Protein AF-E2BNR8-F1 (afdb_monomer_lite)

pLDDT: mean 92.3, std 5.39, range [67.81, 97.19]

Organism: Harpegnathos saltator (NCBI:txid610380)

Foldseek 3Di:
DEWEWEWDDPDPPALKIKIFIWDDDPPDPPDDIDGPDIDIDSHDDQAVCVVCVVVCVVLVVQQVVQHDDDPNDHDGDDHDYYDYDPVVVVRD

Radius of gyration: 14.99 Å; chains: 1; bounding box: 33×26×42 Å

Sequence (92 aa):
IDINTDGCSLDKSSTIQIWPIQCRLVNMRNIKPIVVGIYKGAHKPNDPVAFFEKLIADVTALISKGGVYFRVSLLPIKLRSFITDAPARAFI

Structure (mmCIF, N/CA/C/O backbone):
data_AF-E2BNR8-F1
#
_entry.id   AF-E2BNR8-F1
#
loop_
_atom_site.group_PDB
_atom_site.id
_atom_site.type_symbol
_atom_site.label_atom_id
_atom_site.label_alt_id
_atom_site.label_comp_id
_atom_site.label_asym_id
_atom_site.label_entity_id
_atom_site.label_seq_id
_atom_site.pdbx_PDB_ins_code
_atom_site.Cartn_x
_atom_site.Cartn_y
_atom_site.Cartn_z
_atom_site.occupancy
_atom_site.B_iso_or_equiv
_atom_site.auth_seq_id
_atom_site.auth_comp_id
_atom_site.auth_asym_id
_atom_site.auth_atom_id
_atom_site.pdbx_PDB_model_num
ATOM 1 N N . ILE A 1 1 ? -7.406 -1.617 8.681 1.00 93.81 1 ILE A N 1
ATOM 2 C CA . ILE A 1 1 ? -7.203 -1.425 7.231 1.00 93.81 1 ILE A CA 1
ATOM 3 C C . ILE A 1 1 ? -6.157 -2.427 6.784 1.00 93.81 1 ILE A C 1
ATOM 5 O O . ILE A 1 1 ? -5.134 -2.542 7.454 1.00 93.81 1 ILE A O 1
ATOM 9 N N . ASP A 1 2 ? -6.448 -3.173 5.723 1.00 96.06 2 ASP A N 1
ATOM 10 C CA . ASP A 1 2 ? -5.425 -3.939 5.004 1.00 96.06 2 ASP A CA 1
ATOM 11 C C . ASP A 1 2 ? -4.905 -3.083 3.851 1.00 96.06 2 ASP A C 1
ATOM 13 O O . ASP A 1 2 ? -5.710 -2.400 3.214 1.00 96.06 2 ASP A O 1
ATOM 17 N N . ILE A 1 3 ? -3.604 -3.133 3.587 1.00 96.44 3 ILE A N 1
ATOM 18 C CA . ILE A 1 3 ? -2.954 -2.482 2.446 1.00 96.44 3 ILE A CA 1
ATOM 19 C C . ILE A 1 3 ? -2.468 -3.573 1.492 1.00 96.44 3 ILE A C 1
ATOM 21 O O . ILE A 1 3 ? -2.028 -4.628 1.946 1.00 96.44 3 ILE A O 1
ATOM 25 N N . ASN A 1 4 ? -2.575 -3.324 0.191 1.00 95.56 4 ASN A N 1
ATOM 26 C CA . ASN A 1 4 ? -2.053 -4.189 -0.857 1.00 95.56 4 ASN A CA 1
ATOM 27 C C . ASN A 1 4 ? -1.329 -3.379 -1.932 1.00 95.56 4 ASN A C 1
ATOM 29 O O . ASN A 1 4 ? -1.743 -2.264 -2.244 1.00 95.56 4 ASN A O 1
ATOM 33 N N . THR A 1 5 ? -0.283 -3.960 -2.511 1.00 95.75 5 THR A N 1
ATOM 34 C CA . THR A 1 5 ? 0.315 -3.486 -3.762 1.00 95.75 5 THR A CA 1
ATOM 35 C C . THR A 1 5 ? 0.694 -4.679 -4.628 1.00 95.75 5 THR A C 1
ATOM 37 O O . THR A 1 5 ? 1.052 -5.742 -4.113 1.00 95.75 5 THR A O 1
ATOM 40 N N . ASP A 1 6 ? 0.601 -4.482 -5.935 1.00 91.75 6 ASP A N 1
ATOM 41 C CA . ASP A 1 6 ? 0.911 -5.472 -6.958 1.00 91.75 6 ASP A CA 1
ATOM 42 C C . ASP A 1 6 ? 1.439 -4.750 -8.206 1.00 91.75 6 ASP A C 1
ATOM 44 O O . ASP A 1 6 ? 1.187 -3.557 -8.391 1.00 91.75 6 ASP A O 1
ATOM 48 N N . GLY A 1 7 ? 2.181 -5.453 -9.055 1.00 87.38 7 GLY A N 1
ATOM 49 C CA . GLY A 1 7 ? 2.697 -4.935 -10.312 1.00 87.38 7 GLY A CA 1
ATOM 50 C C . GLY A 1 7 ? 1.947 -5.502 -11.507 1.00 87.38 7 GLY A C 1
ATOM 51 O O . GLY A 1 7 ? 1.885 -6.712 -11.695 1.00 87.38 7 GLY A O 1
ATOM 52 N N . CYS A 1 8 ? 1.443 -4.630 -12.380 1.00 84.06 8 CYS A N 1
ATOM 53 C CA . CYS A 1 8 ? 0.806 -5.039 -13.627 1.00 84.06 8 CYS A CA 1
ATOM 54 C C . CYS A 1 8 ? 1.380 -4.270 -14.824 1.00 84.06 8 CYS A C 1
ATOM 56 O O . CYS A 1 8 ? 1.696 -3.084 -14.736 1.00 84.06 8 CYS A O 1
ATOM 58 N N . SER A 1 9 ? 1.503 -4.949 -15.963 1.00 83.38 9 SER A N 1
ATOM 59 C CA . SER A 1 9 ? 1.777 -4.293 -17.247 1.00 83.38 9 SER A CA 1
ATOM 60 C C . SER A 1 9 ? 0.449 -3.886 -17.877 1.00 83.38 9 SER A C 1
ATOM 62 O O . SER A 1 9 ? -0.476 -4.697 -17.915 1.00 83.38 9 SER A O 1
ATOM 64 N N . LEU A 1 10 ? 0.338 -2.642 -18.355 1.00 79.75 10 LEU A N 1
ATOM 65 C CA . LEU A 1 10 ? -0.931 -2.124 -18.887 1.00 79.75 10 LEU A CA 1
ATOM 66 C C . LEU A 1 10 ? -1.427 -2.930 -20.103 1.00 79.75 10 LEU A C 1
ATOM 68 O O . LEU A 1 10 ? -2.625 -3.166 -20.241 1.00 79.75 10 LEU A O 1
ATOM 72 N N . ASP A 1 11 ? -0.508 -3.396 -20.946 1.00 76.00 11 ASP A N 1
ATOM 73 C CA . ASP A 1 11 ? -0.779 -4.328 -22.038 1.00 76.00 11 ASP A CA 1
ATOM 74 C C . ASP A 1 11 ? 0.461 -5.175 -22.353 1.00 76.00 11 ASP A C 1
ATOM 76 O O . ASP A 1 11 ? 1.570 -4.883 -21.907 1.00 76.00 11 ASP A O 1
ATOM 80 N N . LYS A 1 12 ? 0.261 -6.250 -23.126 1.00 67.81 12 LYS A N 1
ATOM 81 C CA . LYS A 1 12 ? 1.297 -7.250 -23.444 1.00 67.81 12 LYS A CA 1
ATOM 82 C C . LYS A 1 12 ? 2.496 -6.679 -24.209 1.00 67.81 12 LYS A C 1
ATOM 84 O O . LYS A 1 12 ? 3.557 -7.293 -24.195 1.00 67.81 12 LYS A O 1
ATOM 89 N N . SER A 1 13 ? 2.311 -5.555 -24.896 1.00 73.12 13 SER A N 1
ATOM 90 C CA . SER A 1 13 ? 3.315 -4.903 -25.743 1.00 73.12 13 SER A CA 1
ATOM 91 C C . SER A 1 13 ? 3.888 -3.626 -25.133 1.00 73.12 13 SER A C 1
ATOM 93 O O . SER A 1 13 ? 4.808 -3.039 -25.702 1.00 73.12 13 SER A O 1
ATOM 95 N N . SER A 1 14 ? 3.359 -3.177 -23.997 1.00 71.38 14 SER A N 1
ATOM 96 C CA . SER A 1 14 ? 3.704 -1.882 -23.432 1.00 71.38 14 SER A CA 1
ATOM 97 C C . SER A 1 14 ? 4.794 -1.974 -22.393 1.00 71.38 14 SER A C 1
ATOM 99 O O . SER A 1 14 ? 4.831 -2.851 -21.533 1.00 71.38 14 SER A O 1
ATOM 101 N N . THR A 1 15 ? 5.669 -0.981 -22.454 1.00 83.81 15 THR A N 1
ATOM 102 C CA . THR A 1 15 ? 6.677 -0.717 -21.435 1.00 83.81 15 THR A CA 1
ATOM 103 C C . THR A 1 15 ? 6.067 -0.076 -20.187 1.00 83.81 15 THR A C 1
ATOM 105 O O . THR A 1 15 ? 6.746 0.055 -19.176 1.00 83.81 15 THR A O 1
ATOM 108 N N . ILE A 1 16 ? 4.785 0.307 -20.204 1.00 89.75 16 ILE A N 1
ATOM 109 C CA . ILE A 1 16 ? 4.139 0.970 -19.072 1.00 89.75 16 ILE A CA 1
ATOM 110 C C . ILE A 1 16 ? 3.793 -0.054 -17.988 1.00 89.75 16 ILE A C 1
ATOM 112 O O . ILE A 1 16 ? 2.897 -0.889 -18.132 1.00 89.75 16 ILE A O 1
ATOM 116 N N . GLN A 1 17 ? 4.480 0.084 -16.863 1.00 91.31 17 GLN A N 1
ATOM 117 C CA . GLN A 1 17 ? 4.196 -0.586 -15.606 1.00 91.31 17 GLN A CA 1
ATOM 118 C C . GLN A 1 17 ? 3.248 0.269 -14.766 1.00 91.31 17 GLN A C 1
ATOM 120 O O . GLN A 1 17 ? 3.446 1.478 -14.612 1.00 91.31 17 GLN A O 1
ATOM 125 N N . ILE A 1 18 ? 2.232 -0.377 -14.200 1.00 93.12 18 ILE A N 1
ATOM 126 C CA . ILE A 1 18 ? 1.259 0.217 -13.290 1.00 93.12 18 ILE A CA 1
ATOM 127 C C . ILE A 1 18 ? 1.261 -0.578 -11.995 1.00 93.12 18 ILE A C 1
ATOM 129 O O . ILE A 1 18 ? 1.090 -1.794 -12.003 1.00 93.12 18 ILE A O 1
ATOM 133 N N . TRP A 1 19 ? 1.450 0.123 -10.883 1.00 94.38 19 TRP A N 1
ATOM 134 C CA . TRP A 1 19 ? 1.471 -0.478 -9.554 1.00 94.38 19 TRP A CA 1
ATOM 135 C C . TRP A 1 19 ? 0.452 0.244 -8.670 1.00 94.38 19 TRP A C 1
ATOM 137 O O . TRP A 1 19 ? 0.718 1.366 -8.220 1.00 94.38 19 TRP A O 1
ATOM 147 N N . PRO A 1 20 ? -0.758 -0.316 -8.486 1.00 95.56 20 PRO A N 1
ATOM 148 C CA .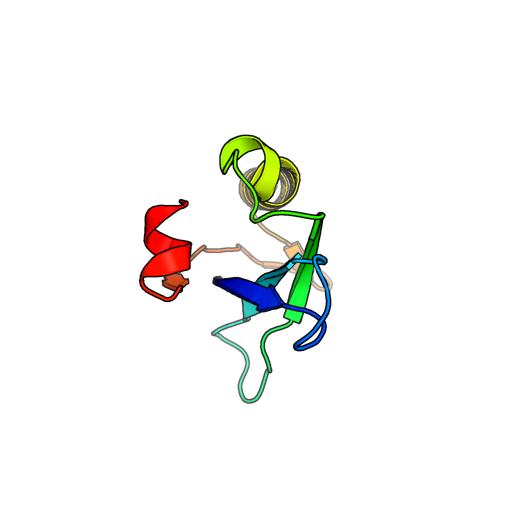 PRO A 1 20 ? -1.757 0.277 -7.614 1.00 95.56 20 PRO A CA 1
ATOM 149 C C . PRO A 1 20 ? -1.438 0.003 -6.143 1.00 95.56 20 PRO A C 1
ATOM 151 O O . PRO A 1 20 ? -1.198 -1.130 -5.741 1.00 95.56 20 PRO A O 1
ATOM 154 N N . ILE A 1 21 ? -1.562 1.037 -5.321 1.00 96.69 21 ILE A N 1
ATOM 155 C CA . ILE A 1 21 ? -1.668 0.921 -3.871 1.00 96.69 21 ILE A CA 1
ATOM 156 C C . ILE A 1 21 ? -3.155 0.842 -3.544 1.00 96.69 21 ILE A C 1
ATOM 158 O O . ILE A 1 21 ? -3.934 1.745 -3.868 1.00 96.69 21 ILE A O 1
ATOM 162 N N . GLN A 1 22 ? -3.560 -0.245 -2.906 1.00 96.38 22 GLN A N 1
ATOM 163 C CA . GLN A 1 22 ? -4.945 -0.537 -2.573 1.00 96.38 22 GLN A CA 1
ATOM 164 C C . GLN A 1 22 ? -5.126 -0.654 -1.066 1.00 96.38 22 GLN A C 1
ATOM 166 O O . GLN A 1 22 ? -4.226 -1.086 -0.347 1.00 96.38 22 GLN A O 1
ATOM 171 N N . CYS A 1 23 ? -6.319 -0.329 -0.579 1.00 95.75 23 CYS A N 1
ATOM 172 C CA . CYS A 1 23 ? -6.689 -0.558 0.807 1.00 95.75 23 CYS A CA 1
ATOM 173 C C . CYS A 1 23 ? -8.068 -1.212 0.937 1.00 95.75 23 CYS A C 1
ATOM 175 O O . CYS A 1 23 ? -8.935 -1.076 0.073 1.00 95.75 23 CYS A O 1
ATOM 177 N N . ARG A 1 24 ? -8.289 -1.939 2.035 1.00 95.31 24 ARG A N 1
ATOM 178 C CA . ARG A 1 24 ? -9.589 -2.536 2.369 1.00 95.31 24 ARG A CA 1
ATOM 179 C C . ARG A 1 24 ? -9.990 -2.235 3.809 1.00 95.31 24 ARG A C 1
ATOM 181 O O . ARG A 1 24 ? -9.207 -2.417 4.749 1.00 95.31 24 ARG A O 1
ATOM 188 N N . LEU A 1 25 ? -11.252 -1.842 3.985 1.00 93.50 25 LEU A N 1
ATOM 189 C CA . LEU A 1 25 ? -11.894 -1.686 5.289 1.00 93.50 25 LEU A CA 1
ATOM 190 C C . LEU A 1 25 ? -12.408 -3.040 5.781 1.00 93.50 25 LEU A C 1
ATOM 192 O O . LEU A 1 25 ? -13.435 -3.545 5.346 1.00 93.50 25 LEU A O 1
ATOM 196 N N . VAL A 1 26 ? -11.652 -3.644 6.690 1.00 92.00 26 VAL A N 1
ATOM 197 C CA . VAL A 1 26 ? -11.830 -5.040 7.124 1.00 92.00 26 VAL A CA 1
ATOM 198 C C . VAL A 1 26 ? -13.065 -5.268 7.992 1.00 92.00 26 VAL A C 1
ATOM 200 O O . VAL A 1 26 ? -13.526 -6.395 8.126 1.00 92.00 26 VAL A O 1
ATOM 203 N N . ASN A 1 27 ? -13.580 -4.199 8.594 1.00 90.75 27 ASN A N 1
ATOM 204 C CA . ASN A 1 27 ? -14.781 -4.185 9.422 1.00 90.75 27 ASN A CA 1
ATOM 205 C C . ASN A 1 27 ? -16.068 -3.969 8.608 1.00 90.75 27 ASN A C 1
ATOM 207 O O . ASN A 1 27 ? -17.153 -3.991 9.179 1.00 90.75 27 ASN A O 1
ATOM 211 N N . MET A 1 28 ? -15.962 -3.767 7.292 1.00 89.56 28 MET A N 1
ATOM 212 C CA . MET A 1 28 ? -17.096 -3.587 6.388 1.00 89.56 28 MET A CA 1
ATOM 213 C C . MET A 1 28 ? -17.261 -4.845 5.535 1.00 89.56 28 MET A C 1
ATOM 215 O O . MET A 1 28 ? -16.332 -5.275 4.849 1.00 89.56 28 MET A O 1
ATOM 219 N N . ARG A 1 29 ? -18.453 -5.450 5.561 1.00 89.56 29 ARG A N 1
ATOM 220 C CA . ARG A 1 29 ? -18.760 -6.603 4.703 1.00 89.56 29 ARG A CA 1
ATOM 221 C C . ARG A 1 29 ? -18.902 -6.151 3.248 1.00 89.56 29 ARG A C 1
ATOM 223 O O . ARG A 1 29 ? -19.357 -5.043 2.982 1.00 89.56 29 ARG A O 1
ATOM 230 N N . ASN A 1 30 ? -18.512 -7.022 2.320 1.00 88.56 30 ASN A N 1
ATOM 231 C CA . ASN A 1 30 ? -18.685 -6.855 0.871 1.00 88.56 30 ASN A CA 1
ATOM 232 C C . ASN A 1 30 ? -18.000 -5.615 0.256 1.00 88.56 30 ASN A C 1
ATOM 234 O O . ASN A 1 30 ? -18.286 -5.267 -0.889 1.00 88.56 30 ASN A O 1
ATOM 238 N N . ILE A 1 31 ? -17.058 -4.978 0.961 1.00 91.88 31 ILE A N 1
ATOM 239 C CA . ILE A 1 31 ? -16.217 -3.930 0.375 1.00 91.88 31 ILE A CA 1
ATOM 240 C C . ILE A 1 31 ? -15.102 -4.556 -0.464 1.00 91.88 31 ILE A C 1
ATOM 242 O O . ILE A 1 31 ? -14.304 -5.366 0.019 1.00 91.88 31 ILE A O 1
ATOM 246 N N . LYS A 1 32 ? -15.034 -4.136 -1.730 1.00 92.56 32 LYS A N 1
ATOM 247 C CA . LYS A 1 32 ? -13.895 -4.406 -2.611 1.00 92.56 32 LYS A CA 1
ATOM 248 C C . LYS A 1 32 ? -12.704 -3.521 -2.213 1.00 92.56 32 LYS A C 1
ATOM 250 O O . LYS A 1 32 ? -12.927 -2.423 -1.702 1.00 92.56 32 LYS A O 1
ATOM 255 N N . PRO A 1 33 ? -11.455 -3.964 -2.442 1.00 93.31 33 PRO A N 1
ATOM 256 C CA . PRO A 1 33 ? -10.293 -3.095 -2.295 1.00 93.31 33 PRO A CA 1
ATOM 257 C C . PRO A 1 33 ? -10.463 -1.793 -3.088 1.00 93.31 33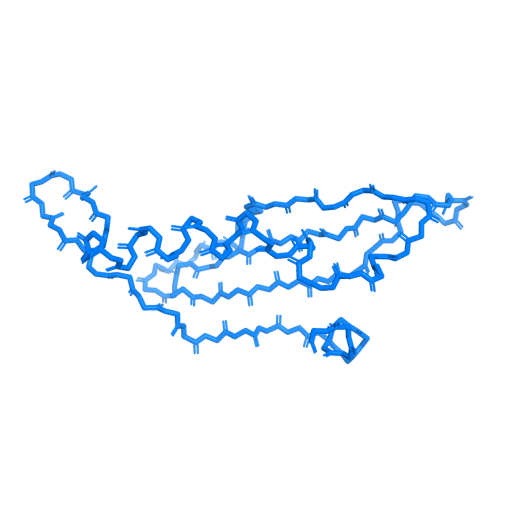 PRO A C 1
ATOM 259 O O . PRO A 1 33 ? -10.964 -1.806 -4.213 1.00 93.31 33 PRO A O 1
ATOM 262 N N . ILE A 1 34 ? -10.053 -0.682 -2.486 1.00 94.62 34 ILE A N 1
ATOM 263 C CA . ILE A 1 34 ? -10.134 0.666 -3.047 1.00 94.62 34 ILE A CA 1
ATOM 264 C C . ILE A 1 34 ? -8.723 1.087 -3.433 1.00 94.62 34 ILE A C 1
ATOM 266 O O . ILE A 1 34 ? -7.798 0.930 -2.639 1.00 94.62 34 ILE A O 1
ATOM 270 N N . VAL A 1 35 ? -8.550 1.620 -4.640 1.00 95.38 35 VAL A N 1
ATOM 271 C CA . VAL A 1 35 ? -7.267 2.186 -5.070 1.00 95.38 35 VAL A CA 1
ATOM 272 C C . VAL A 1 35 ? -7.082 3.545 -4.399 1.00 95.38 35 VAL A C 1
ATOM 274 O O . VAL A 1 35 ? -7.923 4.427 -4.554 1.00 95.38 35 VAL A O 1
ATOM 277 N N . VAL A 1 36 ? -5.991 3.702 -3.654 1.00 95.62 36 VAL A N 1
ATOM 278 C CA . VAL A 1 36 ? -5.630 4.944 -2.945 1.00 95.62 36 VAL A CA 1
ATOM 279 C C . VAL A 1 36 ? -4.393 5.619 -3.532 1.00 95.62 36 VAL A C 1
ATOM 281 O O . VAL A 1 36 ? -4.127 6.780 -3.245 1.00 95.62 36 VAL A O 1
ATOM 284 N N . GLY A 1 37 ? -3.656 4.915 -4.389 1.00 96.00 37 GLY A N 1
ATOM 285 C CA . GLY A 1 37 ? -2.528 5.457 -5.134 1.00 96.00 37 GLY A CA 1
ATOM 286 C C . GLY A 1 37 ? -2.232 4.603 -6.357 1.00 96.00 37 GLY A C 1
ATOM 287 O O . GLY A 1 37 ? -2.565 3.420 -6.392 1.00 96.00 37 GLY A O 1
ATOM 288 N N . ILE A 1 38 ? -1.626 5.205 -7.376 1.00 94.62 38 ILE A N 1
ATOM 289 C CA . ILE A 1 38 ? -1.171 4.501 -8.575 1.00 94.62 38 ILE A CA 1
ATOM 290 C C . ILE A 1 38 ? 0.202 5.045 -8.944 1.00 94.62 38 ILE A C 1
ATOM 292 O O . ILE A 1 38 ? 0.353 6.241 -9.191 1.00 94.62 38 ILE A O 1
ATOM 296 N N . TYR A 1 39 ? 1.182 4.156 -9.035 1.00 94.94 39 TYR A N 1
ATOM 297 C CA . TYR A 1 39 ? 2.418 4.427 -9.753 1.00 94.94 39 TYR A CA 1
ATOM 298 C C . TYR A 1 39 ? 2.248 4.069 -11.229 1.00 94.94 39 TYR A C 1
ATOM 300 O O . TYR A 1 39 ? 1.643 3.048 -11.564 1.00 94.94 39 TYR A O 1
ATOM 308 N N . LYS A 1 40 ? 2.830 4.893 -12.101 1.00 93.69 40 LYS A N 1
ATOM 309 C CA . LYS A 1 40 ? 2.954 4.654 -13.539 1.00 93.69 40 LYS A CA 1
ATOM 310 C C . LYS A 1 40 ? 4.389 4.968 -13.952 1.00 93.69 40 LYS A C 1
ATOM 312 O O . LYS A 1 40 ? 4.848 6.086 -13.731 1.00 93.69 40 LYS A O 1
ATOM 317 N N . GLY A 1 41 ? 5.056 4.033 -14.6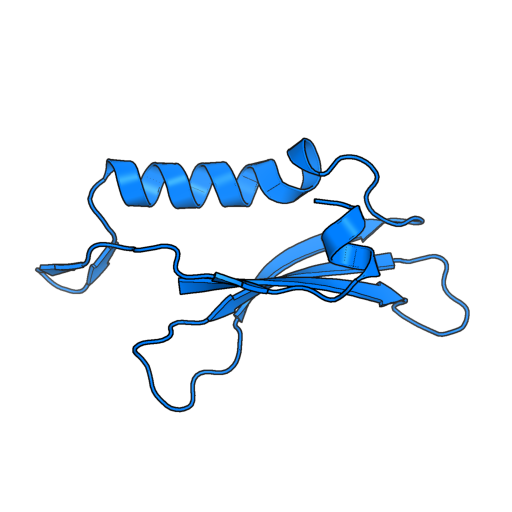19 1.00 92.88 41 GLY A N 1
ATOM 318 C CA . GLY A 1 41 ? 6.410 4.238 -15.133 1.00 92.88 41 GLY A CA 1
ATOM 319 C C . GLY A 1 41 ? 6.739 3.319 -16.302 1.00 92.88 41 GLY A C 1
ATOM 320 O O . GLY A 1 41 ? 5.995 2.390 -16.588 1.00 92.88 41 GLY A O 1
ATOM 321 N N . ALA A 1 42 ? 7.856 3.575 -16.984 1.00 90.62 42 ALA A N 1
ATOM 322 C CA . ALA A 1 42 ? 8.381 2.677 -18.023 1.00 90.62 42 ALA A CA 1
ATOM 323 C C . ALA A 1 42 ? 9.030 1.402 -17.441 1.00 90.62 42 ALA A C 1
ATOM 325 O O . ALA A 1 42 ? 9.343 0.454 -18.156 1.00 90.62 42 ALA A O 1
ATOM 326 N N . HIS A 1 43 ? 9.259 1.392 -16.129 1.00 89.62 43 HIS A N 1
ATOM 327 C CA . HIS A 1 43 ? 9.838 0.286 -15.383 1.00 89.62 43 HIS A CA 1
ATOM 328 C C . HIS A 1 43 ? 9.074 0.104 -14.077 1.00 89.62 43 HIS A C 1
ATOM 330 O O . HIS A 1 43 ? 8.239 0.930 -13.710 1.00 89.62 43 HIS A O 1
ATOM 336 N N . LYS A 1 44 ? 9.355 -0.998 -13.382 1.00 90.69 44 LYS A N 1
ATOM 337 C CA . LYS A 1 44 ? 8.874 -1.211 -12.015 1.00 90.69 44 LYS A CA 1
ATOM 338 C C . LYS A 1 44 ? 9.407 -0.085 -11.116 1.00 90.69 44 LYS A C 1
ATOM 340 O O . LYS A 1 44 ? 10.496 0.426 -11.399 1.00 90.69 44 LYS A O 1
ATOM 345 N N . PRO A 1 45 ? 8.679 0.299 -10.055 1.00 93.50 45 PRO A N 1
ATOM 346 C CA . PRO A 1 45 ? 9.225 1.228 -9.081 1.00 93.50 45 PRO A CA 1
ATOM 347 C C . PRO A 1 45 ? 10.528 0.648 -8.513 1.00 93.50 45 PRO A C 1
ATOM 349 O O . PRO A 1 45 ? 10.650 -0.560 -8.314 1.00 93.50 45 PRO A O 1
ATOM 352 N N . ASN A 1 46 ? 11.524 1.509 -8.331 1.00 94.31 46 ASN A N 1
ATOM 353 C CA . ASN A 1 46 ? 12.867 1.138 -7.879 1.00 94.31 46 ASN A CA 1
ATOM 354 C C . ASN A 1 46 ? 13.175 1.640 -6.464 1.00 94.31 46 ASN A C 1
ATOM 356 O O . ASN A 1 46 ? 14.121 1.163 -5.849 1.00 94.31 46 ASN A O 1
ATOM 360 N N . ASP A 1 47 ? 12.375 2.578 -5.962 1.00 95.81 47 ASP A N 1
ATOM 361 C CA . ASP A 1 47 ? 12.495 3.143 -4.627 1.00 95.81 47 ASP A CA 1
ATOM 362 C C . ASP A 1 47 ? 11.175 2.941 -3.857 1.00 95.81 47 ASP A C 1
ATOM 364 O O . ASP A 1 47 ? 10.177 3.604 -4.171 1.00 95.81 47 ASP A O 1
ATOM 368 N N . PRO A 1 48 ? 11.134 2.026 -2.868 1.00 94.50 48 PRO A N 1
ATOM 369 C CA . PRO A 1 48 ? 9.945 1.807 -2.051 1.00 94.50 48 PRO A CA 1
ATOM 370 C C . PRO A 1 48 ? 9.612 3.009 -1.164 1.00 94.50 48 PRO A C 1
ATOM 372 O O . PRO A 1 48 ? 8.434 3.260 -0.905 1.00 94.50 48 PRO A O 1
ATOM 375 N N . VAL A 1 49 ? 10.604 3.797 -0.740 1.00 95.69 49 VAL A N 1
ATOM 376 C CA . VAL A 1 49 ? 10.376 4.974 0.106 1.00 95.69 49 VAL A CA 1
ATOM 377 C C . VAL A 1 49 ? 9.602 6.023 -0.681 1.00 95.69 49 VAL A C 1
ATOM 379 O O . VAL A 1 49 ? 8.531 6.444 -0.245 1.00 95.69 49 VAL A O 1
ATOM 382 N N . ALA A 1 50 ? 10.080 6.373 -1.878 1.00 96.31 50 ALA A N 1
ATOM 383 C CA . ALA A 1 50 ? 9.373 7.297 -2.763 1.00 96.31 50 ALA A CA 1
ATOM 384 C C . ALA A 1 50 ? 8.002 6.749 -3.198 1.00 96.31 50 ALA A C 1
ATOM 386 O O . ALA A 1 50 ? 7.027 7.496 -3.290 1.00 96.31 50 ALA A O 1
ATOM 387 N N . PHE A 1 51 ? 7.897 5.437 -3.435 1.00 96.69 51 PHE A N 1
ATOM 388 C CA . PHE A 1 51 ? 6.640 4.797 -3.825 1.00 96.69 51 PHE A CA 1
ATOM 389 C C . PHE A 1 51 ? 5.551 4.915 -2.745 1.00 96.69 51 PHE A C 1
ATOM 391 O O . PHE A 1 51 ? 4.392 5.182 -3.071 1.00 96.69 51 PHE A O 1
ATOM 398 N N . PHE A 1 52 ? 5.904 4.743 -1.465 1.00 96.44 52 PHE A N 1
ATOM 399 C CA . PHE A 1 52 ? 4.952 4.795 -0.349 1.00 96.44 52 PHE A CA 1
ATOM 400 C C . PHE A 1 52 ? 4.873 6.145 0.366 1.00 96.44 52 PHE A C 1
ATOM 402 O O . PHE A 1 52 ? 4.026 6.286 1.247 1.00 96.44 52 PHE A O 1
ATOM 409 N N . GLU A 1 53 ? 5.685 7.139 0.001 1.00 96.75 53 GLU A N 1
ATOM 410 C CA . GLU A 1 53 ? 5.813 8.415 0.721 1.00 96.75 53 GLU A CA 1
ATOM 411 C C . GLU A 1 53 ? 4.454 9.053 1.047 1.00 96.75 53 GLU A C 1
ATOM 413 O O . GLU A 1 53 ? 4.141 9.312 2.212 1.00 96.75 53 GLU A O 1
ATOM 418 N N . LYS A 1 54 ? 3.598 9.232 0.032 1.00 96.31 54 LYS A N 1
ATOM 419 C CA . LYS A 1 54 ? 2.265 9.831 0.215 1.00 96.31 54 LYS A CA 1
ATOM 420 C C . LYS A 1 54 ? 1.366 8.992 1.122 1.00 96.31 54 LYS A C 1
ATOM 422 O O . LYS A 1 54 ? 0.697 9.539 1.992 1.00 96.31 54 LYS A O 1
ATOM 427 N N . LEU A 1 55 ? 1.383 7.667 0.959 1.00 95.88 55 LEU A N 1
ATOM 428 C CA . LEU A 1 55 ? 0.594 6.756 1.791 1.00 95.88 55 LEU A CA 1
ATOM 429 C C . LEU A 1 55 ? 1.036 6.826 3.257 1.00 95.88 55 LEU A C 1
ATOM 431 O O . LEU A 1 55 ? 0.194 6.884 4.152 1.00 95.88 55 LEU A O 1
ATOM 435 N N . ILE A 1 56 ? 2.348 6.821 3.502 1.00 95.81 56 ILE A N 1
ATOM 436 C CA . ILE A 1 56 ? 2.922 6.918 4.845 1.00 95.81 56 ILE A CA 1
ATOM 437 C C . ILE A 1 56 ? 2.549 8.261 5.471 1.00 95.81 56 ILE A C 1
ATOM 439 O O . ILE A 1 56 ? 2.116 8.278 6.623 1.00 95.81 56 ILE A O 1
ATOM 443 N N . ALA A 1 57 ? 2.657 9.362 4.724 1.00 97.19 57 ALA A N 1
ATOM 444 C CA . ALA A 1 57 ? 2.282 10.689 5.200 1.00 97.19 57 ALA A CA 1
ATOM 445 C C . ALA A 1 57 ? 0.797 10.753 5.599 1.00 97.19 57 ALA A C 1
ATOM 447 O O . ALA A 1 57 ? 0.480 11.165 6.718 1.00 97.19 57 ALA A O 1
ATOM 448 N N . ASP A 1 58 ? -0.103 10.271 4.737 1.00 95.12 58 ASP A N 1
ATOM 449 C CA . ASP A 1 58 ? -1.546 10.271 4.989 1.00 95.12 58 ASP A CA 1
ATOM 450 C C . ASP A 1 58 ? -1.911 9.406 6.202 1.00 95.12 58 ASP A C 1
ATOM 452 O O . ASP A 1 58 ? -2.616 9.847 7.112 1.00 95.12 5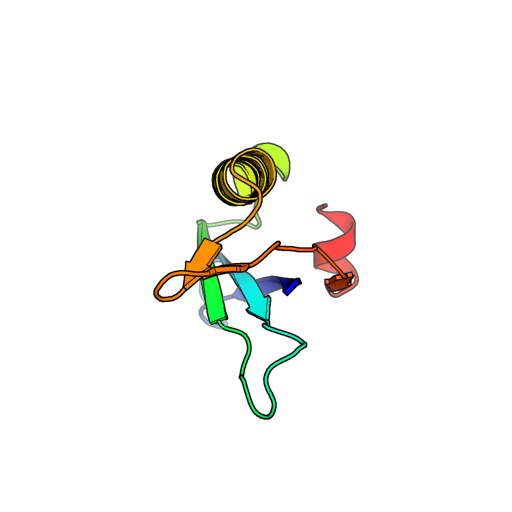8 ASP A O 1
ATOM 456 N N . VAL A 1 59 ? -1.398 8.174 6.260 1.00 94.69 59 VAL A N 1
ATOM 457 C CA . VAL A 1 59 ? -1.678 7.248 7.365 1.00 94.69 59 VAL A CA 1
ATOM 458 C C . VAL A 1 59 ? -1.107 7.770 8.682 1.00 94.69 59 VAL A C 1
ATOM 460 O O . VAL A 1 59 ? -1.793 7.719 9.703 1.00 94.69 59 VAL A O 1
ATOM 463 N N . THR A 1 60 ? 0.111 8.313 8.670 1.00 95.50 60 THR A N 1
ATOM 464 C CA . THR A 1 60 ? 0.732 8.906 9.861 1.00 95.50 60 THR A CA 1
ATOM 465 C C . THR A 1 60 ? -0.076 10.099 10.349 1.00 95.50 60 THR A C 1
ATOM 467 O O . THR A 1 60 ? -0.371 10.189 11.537 1.00 95.50 60 THR A O 1
ATOM 470 N N . ALA A 1 61 ? -0.517 10.982 9.449 1.00 96.12 61 ALA A N 1
ATOM 471 C CA . ALA A 1 61 ? -1.356 12.117 9.816 1.00 96.12 61 ALA A CA 1
ATOM 472 C C . ALA A 1 61 ? -2.685 11.672 10.447 1.00 96.12 61 ALA A C 1
ATOM 474 O O . ALA A 1 61 ? -3.134 12.272 11.424 1.00 96.12 61 ALA A O 1
ATOM 475 N N . LEU A 1 62 ? -3.307 10.615 9.919 1.00 95.06 62 LEU A N 1
ATOM 476 C CA . LEU A 1 62 ? -4.544 10.056 10.465 1.00 95.06 62 LEU A CA 1
ATOM 477 C C . LEU A 1 62 ? -4.341 9.426 11.847 1.00 95.06 62 LEU A C 1
ATOM 479 O O . LEU A 1 62 ? -5.144 9.664 12.748 1.00 95.06 62 LEU A O 1
ATOM 483 N N . ILE A 1 63 ? -3.263 8.660 12.034 1.00 94.56 63 ILE A N 1
ATOM 484 C CA . ILE A 1 63 ? -2.924 8.053 13.329 1.00 94.56 63 ILE A CA 1
ATOM 485 C C . ILE A 1 63 ? -2.623 9.142 14.365 1.00 94.56 63 ILE A C 1
ATOM 487 O O . ILE A 1 63 ? -3.173 9.095 15.464 1.00 94.56 63 ILE A O 1
ATOM 491 N N . SER A 1 64 ? -1.833 10.157 14.010 1.00 95.25 64 SER A N 1
ATOM 492 C CA . SER A 1 64 ? -1.485 11.274 14.901 1.00 95.25 64 SER A CA 1
ATOM 493 C C . SER A 1 64 ? -2.695 12.117 15.311 1.00 95.25 64 SER A C 1
ATOM 495 O O . SER A 1 64 ? -2.722 12.659 16.412 1.00 95.25 64 SER A O 1
ATOM 497 N N . LYS A 1 65 ? -3.726 12.203 14.461 1.00 95.12 65 LYS A N 1
ATOM 498 C CA . LYS A 1 65 ? -5.015 12.845 14.784 1.00 95.12 65 LYS A CA 1
ATOM 499 C C . LYS A 1 65 ? -5.956 11.947 15.600 1.00 95.12 65 LYS A C 1
ATOM 501 O O . LYS A 1 65 ? -7.065 12.362 15.921 1.00 95.12 65 LYS A O 1
ATOM 506 N N . GLY A 1 66 ? -5.546 10.717 15.914 1.00 94.69 66 GLY A N 1
ATOM 507 C CA . GLY A 1 66 ? -6.349 9.737 16.643 1.00 94.69 66 GLY A CA 1
ATOM 508 C C . GLY A 1 66 ? -7.389 8.999 15.792 1.00 94.69 66 GLY A C 1
ATOM 509 O O . GLY A 1 66 ? -8.142 8.195 16.340 1.00 94.69 66 GLY A O 1
ATOM 510 N N . GLY A 1 67 ? -7.440 9.225 14.472 1.00 95.06 67 GLY A N 1
ATOM 511 C CA . GLY A 1 67 ? -8.368 8.550 13.565 1.00 95.06 67 GLY A CA 1
ATOM 512 C C . GLY A 1 67 ? -9.018 9.441 12.505 1.00 95.06 67 GLY A C 1
ATOM 513 O O . GLY A 1 67 ? -8.506 10.498 12.142 1.00 95.06 67 GLY A O 1
ATOM 514 N N . VAL A 1 68 ? -10.171 8.992 11.997 1.00 92.88 68 VAL A N 1
ATOM 515 C CA . VAL A 1 68 ? -11.036 9.754 11.077 1.00 92.88 68 VAL A CA 1
ATOM 516 C C . VAL A 1 68 ? -12.290 10.198 11.811 1.00 92.88 68 VAL A C 1
ATOM 51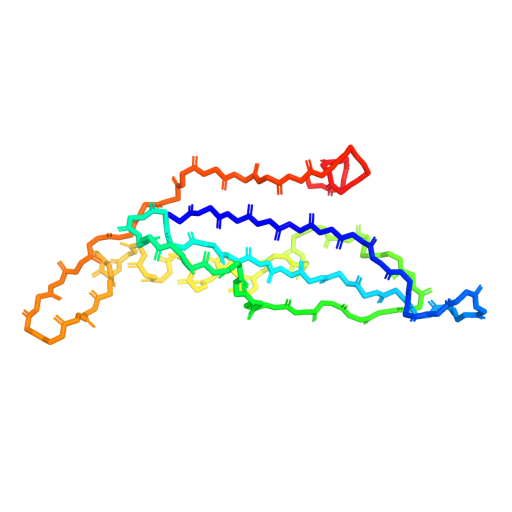8 O O . VAL A 1 68 ? -12.908 9.405 12.521 1.00 92.88 68 VAL A O 1
ATOM 521 N N . TYR A 1 69 ? -12.720 11.435 11.586 1.00 93.69 69 TYR A N 1
ATOM 522 C CA . TYR A 1 69 ? -14.051 11.861 12.000 1.00 93.69 69 TYR A CA 1
ATOM 523 C C . TYR A 1 69 ? -15.117 11.273 11.078 1.00 93.69 69 TYR A C 1
ATOM 525 O O . TYR A 1 69 ? -15.129 11.521 9.873 1.00 93.69 69 TYR A O 1
ATOM 533 N N . PHE A 1 70 ? -16.046 10.524 11.661 1.00 90.31 70 PHE A N 1
ATOM 534 C CA . PHE A 1 70 ? -17.266 10.100 10.995 1.00 90.31 70 PHE A CA 1
ATOM 535 C C . PHE A 1 70 ? -18.459 10.600 11.805 1.00 90.31 70 PHE A C 1
ATOM 537 O O . PHE A 1 70 ? -18.689 10.171 12.937 1.00 90.31 70 PHE A O 1
ATOM 544 N N . ARG A 1 71 ? -19.219 11.532 11.219 1.00 91.44 71 ARG A N 1
ATOM 545 C CA . ARG A 1 71 ? -20.246 12.312 11.928 1.00 91.44 71 ARG A CA 1
ATOM 546 C C . ARG A 1 71 ? -19.622 13.053 13.120 1.00 91.44 71 ARG A C 1
ATOM 548 O O . ARG A 1 71 ? -18.755 13.890 12.911 1.00 91.44 71 ARG A O 1
ATOM 555 N N . VAL A 1 72 ? -20.047 12.743 14.344 1.00 94.19 72 VAL A N 1
ATOM 556 C CA . VAL A 1 72 ? -19.548 13.355 15.589 1.00 94.19 72 VAL A CA 1
ATOM 557 C C . VAL A 1 72 ? -18.535 12.472 16.324 1.00 94.19 72 VAL A C 1
ATOM 559 O O . VAL A 1 72 ? -18.062 12.838 17.395 1.00 94.19 72 VAL A O 1
ATOM 562 N N . SER A 1 73 ? -18.202 11.302 15.774 1.00 95.44 73 SER A N 1
ATOM 563 C CA . SER A 1 73 ? -17.338 10.320 16.429 1.00 95.44 73 SER A CA 1
ATOM 564 C C . SER A 1 73 ? -15.962 10.274 15.775 1.00 95.44 73 SER A C 1
ATOM 566 O O . SER A 1 73 ? -15.848 10.197 14.550 1.00 95.44 73 SER A O 1
ATOM 568 N N . LEU A 1 7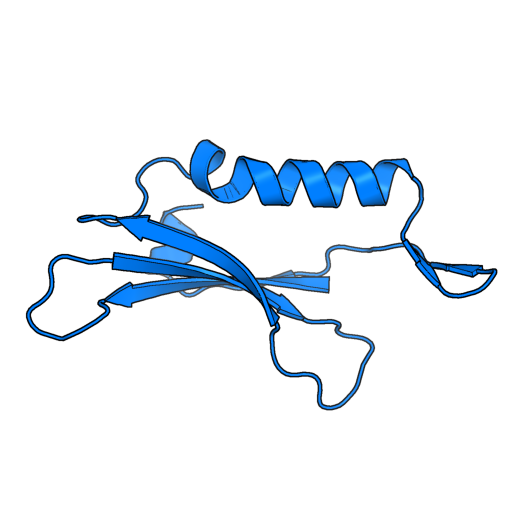4 ? -14.916 10.275 16.603 1.00 95.81 74 LEU A N 1
ATOM 569 C CA . LEU A 1 74 ? -13.552 9.994 16.170 1.00 95.81 74 LEU A CA 1
ATOM 570 C C . LEU A 1 74 ? -13.349 8.475 16.130 1.00 95.81 74 LEU A C 1
ATOM 572 O O . LEU A 1 74 ? -13.433 7.802 17.156 1.00 95.81 74 LEU A O 1
ATOM 576 N N . LEU A 1 75 ? -13.116 7.936 14.935 1.00 94.44 75 LEU A N 1
ATOM 577 C CA . LEU A 1 75 ? -12.914 6.510 14.709 1.00 94.44 75 LEU A CA 1
ATOM 578 C C . LEU A 1 75 ? -11.420 6.212 14.536 1.00 94.44 75 LEU A C 1
ATOM 580 O O . LEU A 1 75 ? -10.849 6.615 13.517 1.00 94.44 75 LEU A O 1
ATOM 584 N N . PRO A 1 76 ? -10.780 5.485 15.470 1.00 93.94 76 PRO A N 1
ATOM 585 C CA . PRO A 1 76 ? -9.367 5.162 15.357 1.00 93.94 76 PRO A CA 1
ATOM 586 C C . PRO A 1 76 ? -9.106 4.248 14.162 1.00 93.94 76 PRO A C 1
ATOM 588 O O . PRO A 1 76 ? -9.853 3.306 13.881 1.00 93.94 76 PRO A O 1
ATOM 591 N N . ILE A 1 77 ? -8.000 4.507 13.470 1.00 92.19 77 ILE A N 1
ATOM 592 C CA . ILE A 1 77 ? -7.526 3.659 12.381 1.00 92.19 77 ILE A CA 1
ATOM 593 C C . ILE A 1 77 ? -6.440 2.731 12.911 1.00 92.19 77 ILE A C 1
ATOM 595 O O . ILE A 1 77 ? -5.519 3.155 13.601 1.00 92.19 77 ILE A O 1
ATOM 599 N N . LYS A 1 78 ? -6.516 1.457 12.521 1.00 92.25 78 LYS A N 1
ATOM 600 C CA . LYS A 1 78 ? -5.460 0.470 12.748 1.00 92.25 78 LYS A CA 1
ATOM 601 C C . LYS A 1 78 ? -5.032 -0.156 11.427 1.00 92.25 78 LYS A C 1
ATOM 603 O O . LYS A 1 78 ? -5.880 -0.670 10.688 1.00 92.25 78 LYS A O 1
ATOM 608 N N . LEU A 1 79 ? -3.732 -0.155 11.144 1.00 93.56 79 LEU A N 1
ATOM 609 C CA . LEU A 1 79 ? -3.146 -0.996 10.101 1.00 93.56 79 LEU A CA 1
ATOM 610 C C . LEU A 1 79 ? -3.143 -2.446 10.590 1.00 93.56 79 LEU A C 1
ATOM 612 O O . LEU A 1 79 ? -2.684 -2.726 11.695 1.00 93.56 79 LEU A O 1
ATOM 616 N N . ARG A 1 80 ? -3.723 -3.357 9.806 1.00 95.19 80 ARG A N 1
ATOM 617 C CA . ARG A 1 80 ? -3.862 -4.769 10.189 1.00 95.19 80 ARG A CA 1
ATOM 618 C C . ARG A 1 80 ? -2.877 -5.655 9.445 1.00 95.19 80 ARG A C 1
ATOM 620 O O . ARG A 1 80 ? -2.211 -6.473 10.067 1.00 95.19 80 ARG A O 1
ATOM 627 N N . SER A 1 81 ? -2.825 -5.515 8.127 1.00 94.62 81 SER A N 1
ATOM 628 C CA . SER A 1 81 ? -1.998 -6.363 7.278 1.00 94.62 81 SER A CA 1
ATOM 629 C C . SER A 1 81 ? -1.501 -5.581 6.076 1.00 94.62 81 SER A C 1
ATOM 631 O O . SER A 1 81 ? -2.240 -4.773 5.512 1.00 94.62 81 SER A O 1
ATOM 633 N N . PHE A 1 82 ? -0.265 -5.865 5.687 1.00 94.81 82 PHE A N 1
ATOM 634 C CA . PHE A 1 82 ? 0.274 -5.518 4.386 1.00 94.81 82 PHE A CA 1
ATOM 635 C C . PHE A 1 82 ? 0.328 -6.813 3.571 1.00 94.81 82 PHE A C 1
ATOM 637 O O . PHE A 1 82 ? 0.994 -7.768 3.967 1.00 94.81 82 PHE A O 1
ATOM 644 N N . ILE A 1 83 ? -0.459 -6.885 2.504 1.00 94.31 83 ILE A N 1
ATOM 645 C CA . ILE A 1 83 ? -0.681 -8.085 1.696 1.00 94.31 83 ILE A CA 1
ATOM 646 C C . ILE A 1 83 ? -0.053 -7.825 0.337 1.00 94.31 83 ILE A C 1
ATOM 648 O O . ILE A 1 83 ? -0.227 -6.746 -0.206 1.00 94.31 83 ILE A O 1
ATOM 652 N N . THR A 1 84 ? 0.707 -8.769 -0.196 1.00 93.31 84 THR A N 1
ATOM 653 C CA . THR A 1 84 ? 1.344 -8.618 -1.505 1.00 93.31 84 THR A CA 1
ATOM 654 C C . THR A 1 84 ? 1.881 -9.975 -1.969 1.00 93.31 84 THR A C 1
ATOM 656 O O . THR A 1 84 ? 2.079 -10.881 -1.145 1.00 93.31 84 THR A O 1
ATOM 659 N N . ASP A 1 85 ? 2.061 -10.143 -3.277 1.00 90.88 85 ASP A N 1
ATOM 660 C CA . ASP A 1 85 ? 2.665 -11.337 -3.861 1.00 90.88 85 ASP A CA 1
ATOM 661 C C . ASP A 1 85 ? 4.195 -11.357 -3.651 1.00 90.88 85 ASP A C 1
ATOM 663 O O . ASP A 1 85 ? 4.771 -10.471 -3.020 1.00 90.88 85 ASP A O 1
ATOM 667 N N . ALA A 1 86 ? 4.882 -12.413 -4.093 1.00 91.75 86 ALA A N 1
ATOM 668 C CA . ALA A 1 86 ? 6.318 -12.543 -3.827 1.00 91.75 86 ALA A CA 1
ATOM 669 C C . ALA A 1 86 ? 7.177 -11.442 -4.497 1.00 91.75 86 ALA A C 1
ATOM 671 O O . ALA A 1 86 ? 8.027 -10.883 -3.800 1.00 91.75 86 ALA A O 1
ATOM 672 N N . PRO A 1 87 ? 6.980 -11.096 -5.788 1.00 89.56 87 PRO A N 1
ATOM 673 C CA . PRO A 1 87 ? 7.673 -9.979 -6.427 1.00 89.56 87 PRO A CA 1
ATOM 674 C C . PRO A 1 87 ? 7.468 -8.633 -5.735 1.00 89.56 87 PRO A C 1
ATOM 676 O O . PRO A 1 87 ? 8.450 -7.936 -5.484 1.00 89.56 87 PRO A O 1
ATOM 679 N N . ALA A 1 88 ? 6.228 -8.255 -5.421 1.00 92.19 88 ALA A N 1
ATOM 680 C CA . ALA A 1 88 ? 5.975 -6.966 -4.796 1.00 92.19 88 ALA A CA 1
ATOM 681 C C . ALA A 1 88 ? 6.393 -6.956 -3.313 1.00 92.19 88 ALA A C 1
ATOM 683 O O . ALA A 1 88 ? 6.875 -5.932 -2.841 1.00 92.19 88 ALA A O 1
ATOM 684 N N . ARG A 1 89 ? 6.384 -8.101 -2.611 1.00 92.81 89 ARG A N 1
ATOM 685 C CA . ARG A 1 89 ? 7.021 -8.232 -1.285 1.00 92.81 89 ARG A CA 1
ATOM 686 C C . ARG A 1 89 ? 8.527 -8.006 -1.309 1.00 92.81 89 ARG A C 1
ATOM 688 O O . ARG A 1 89 ? 9.050 -7.461 -0.353 1.00 92.81 89 ARG A O 1
ATOM 695 N N . ALA A 1 90 ? 9.219 -8.451 -2.355 1.00 92.25 90 ALA A N 1
ATOM 696 C CA . ALA A 1 90 ? 10.668 -8.276 -2.469 1.00 92.25 90 ALA A CA 1
ATOM 697 C C . ALA A 1 90 ? 11.081 -6.822 -2.761 1.00 92.25 90 ALA A C 1
ATOM 699 O O . ALA A 1 90 ? 12.246 -6.477 -2.589 1.00 92.25 90 ALA A O 1
ATOM 700 N N . PHE A 1 91 ? 10.147 -5.995 -3.237 1.00 92.25 91 PHE A N 1
ATOM 701 C CA . PHE A 1 91 ? 10.360 -4.569 -3.477 1.00 92.25 91 PHE A CA 1
ATOM 702 C C . PHE A 1 91 ? 10.253 -3.722 -2.196 1.00 92.25 91 PHE A C 1
ATOM 704 O O . PHE A 1 91 ? 10.882 -2.670 -2.124 1.00 92.25 91 PHE A O 1
ATOM 711 N N . ILE A 1 92 ? 9.443 -4.166 -1.229 1.00 86.75 92 ILE A N 1
ATOM 712 C CA . ILE A 1 92 ? 9.089 -3.428 -0.004 1.00 86.75 92 ILE A CA 1
ATOM 713 C C . ILE A 1 92 ? 10.157 -3.590 1.075 1.00 86.75 92 ILE A C 1
ATOM 715 O O . ILE A 1 92 ? 10.652 -4.725 1.252 1.00 86.75 92 ILE A O 1
#

Secondary structure (DSSP, 8-state):
-EEEE--EESSTT---EEEEEEEE-TTSTTPPPEEEEEEEESS----HHHHHHHHHHHHHHHHHTTSEEETTEEE-----EEE--HHHHHH-